Protein AF-A0A3N9W215-F1 (afdb_monomer)

Radius of gyration: 31.99 Å; Cα contacts (8 Å, |Δi|>4): 164; chains: 1; bounding box: 102×27×66 Å

Solvent-accessible surface area (backbone atoms only — not comparable to full-atom values): 7870 Å² total; per-residue (Å²): 138,87,89,89,84,85,83,86,78,81,85,78,88,86,88,78,89,83,83,76,78,77,72,77,78,70,74,75,70,75,71,68,77,84,62,79,74,75,92,56,71,91,57,87,41,76,61,92,44,56,52,59,28,36,28,29,27,51,92,97,50,72,78,38,80,65,57,91,58,43,43,83,81,43,46,62,23,65,68,50,54,53,33,34,61,66,69,22,39,40,78,45,39,66,34,82,78,26,27,72,32,67,96,60,89,55,32,40,34,33,25,16,26,41,50,19,41,42,64,76,64,62,78,124

Mean predicted aligned error: 13.77 Å

Secondary structure (DSSP, 8-state):
---SSSSSSS-SS---------------------PPPPP-TTSPPPSSS-TTEEEEE-TTSPPEEEEEEEHHHH---HHHHHHHHHHSEEES-B-GGG-B--SSSPPEEEEHHHHHHHHHH---

Sequence (124 aa):
MKYTRAVMYLLFFAIFATAAMVVPVADAQVVPSLGKATYDPSKVYSGDFVSDVAYSRYPKSAWRQGLNGTYSDVIVCPEALRSLRQTGLWRGNFGPGGTCGPLGEPAEWALGNRLNFEEQFSAD

Structure (mmCIF, N/CA/C/O backbone):
data_AF-A0A3N9W215-F1
#
_entry.id   AF-A0A3N9W215-F1
#
loop_
_atom_site.group_PDB
_atom_site.id
_atom_site.type_symbol
_atom_site.label_atom_id
_atom_site.label_alt_id
_atom_site.label_comp_id
_atom_site.label_asym_id
_atom_site.label_entity_id
_atom_site.label_seq_id
_atom_site.pdbx_PDB_ins_code
_atom_site.Cartn_x
_atom_site.Cartn_y
_atom_site.Cartn_z
_atom_site.occupancy
_atom_site.B_iso_or_equiv
_atom_site.auth_seq_id
_atom_site.auth_comp_id
_atom_site.auth_asym_id
_atom_site.auth_atom_id
_atom_site.pdbx_PDB_model_num
ATOM 1 N N . MET A 1 1 ? -88.187 -6.318 48.622 1.00 46.12 1 MET A N 1
ATOM 2 C CA . MET A 1 1 ? -87.086 -6.535 47.660 1.00 46.12 1 MET A CA 1
ATOM 3 C C . MET A 1 1 ? -86.226 -5.264 47.653 1.00 46.12 1 MET A C 1
ATOM 5 O O . MET A 1 1 ? -86.530 -4.362 46.899 1.00 46.12 1 MET A O 1
ATOM 9 N N . LYS A 1 2 ? -85.322 -4.933 48.585 1.00 48.62 2 LYS A N 1
ATOM 10 C CA . LYS A 1 2 ? -84.321 -5.652 49.396 1.00 48.62 2 LYS A CA 1
ATOM 11 C C . LYS A 1 2 ? -83.192 -6.284 48.556 1.00 48.62 2 LYS A C 1
ATOM 13 O O . LYS A 1 2 ? -83.352 -7.393 48.071 1.00 48.62 2 LYS A O 1
ATOM 18 N N . TYR A 1 3 ? -82.081 -5.534 48.481 1.00 53.75 3 TYR A N 1
ATOM 19 C CA . TYR A 1 3 ? -80.700 -5.915 48.122 1.00 53.75 3 TYR A CA 1
ATOM 20 C C . TYR A 1 3 ? -80.290 -5.959 46.638 1.00 53.75 3 TYR A C 1
ATOM 22 O O . TYR A 1 3 ? -79.945 -7.013 46.127 1.00 53.75 3 TYR A O 1
ATOM 30 N N . THR A 1 4 ? -80.198 -4.807 45.962 1.00 51.66 4 THR A N 1
ATOM 31 C CA . THR A 1 4 ? -79.497 -4.718 44.653 1.00 51.66 4 THR A CA 1
ATOM 32 C C . THR A 1 4 ? -78.618 -3.473 44.471 1.00 51.66 4 THR A C 1
ATOM 34 O O . THR A 1 4 ? -78.218 -3.158 43.357 1.00 51.66 4 THR A O 1
ATOM 37 N N . ARG A 1 5 ? -78.275 -2.741 45.542 1.00 49.69 5 ARG A N 1
ATOM 38 C CA . ARG A 1 5 ? -77.504 -1.479 45.432 1.00 49.69 5 ARG A CA 1
ATOM 39 C C . ARG A 1 5 ? -76.263 -1.375 46.327 1.00 49.69 5 ARG A C 1
ATOM 41 O O . ARG A 1 5 ? -75.739 -0.286 46.506 1.00 49.69 5 ARG A O 1
ATOM 48 N N . ALA A 1 6 ? -75.781 -2.493 46.872 1.00 47.34 6 ALA A N 1
ATOM 49 C CA . ALA A 1 6 ? -74.673 -2.509 47.837 1.00 47.34 6 ALA A CA 1
ATOM 50 C C . ALA A 1 6 ? -73.459 -3.359 47.404 1.00 47.34 6 ALA A C 1
ATOM 52 O O . ALA A 1 6 ? -72.640 -3.713 48.241 1.00 47.34 6 ALA A O 1
ATOM 53 N N . VAL A 1 7 ? -73.330 -3.697 46.113 1.00 48.94 7 VAL A N 1
ATOM 54 C CA . VAL A 1 7 ? -72.222 -4.536 45.591 1.00 48.94 7 VAL A CA 1
ATOM 55 C C . VAL A 1 7 ? -71.431 -3.814 44.489 1.00 48.94 7 VAL A C 1
ATOM 57 O O . VAL A 1 7 ? -70.767 -4.431 43.672 1.00 48.94 7 VAL A O 1
ATOM 60 N N . MET A 1 8 ? -71.492 -2.480 44.440 1.00 46.47 8 MET A N 1
ATOM 61 C CA . MET A 1 8 ? -70.791 -1.688 43.416 1.00 46.47 8 MET A CA 1
ATOM 62 C C . MET A 1 8 ? -69.813 -0.670 44.015 1.00 46.47 8 MET A C 1
ATOM 64 O O . MET A 1 8 ? -69.536 0.353 43.407 1.00 46.47 8 MET A O 1
ATOM 68 N N . TYR A 1 9 ? -69.305 -0.940 45.222 1.00 47.41 9 TYR A N 1
ATOM 69 C CA . TYR A 1 9 ? -68.298 -0.098 45.890 1.00 47.41 9 TYR A CA 1
ATOM 70 C C . TYR A 1 9 ? -67.201 -0.900 46.619 1.00 47.41 9 TYR A C 1
ATOM 72 O O . TYR A 1 9 ? -66.454 -0.342 47.410 1.00 47.41 9 TYR A O 1
ATOM 80 N N . LEU A 1 10 ? -67.063 -2.201 46.329 1.00 45.88 10 LEU A N 1
ATOM 81 C CA . LEU A 1 10 ? -66.041 -3.091 46.913 1.00 45.88 10 LEU A CA 1
ATOM 82 C C . LEU A 1 10 ? -65.092 -3.689 45.855 1.00 45.88 10 LEU A C 1
ATOM 84 O O . LEU A 1 10 ? -64.595 -4.797 46.002 1.00 45.88 10 LEU A O 1
ATOM 88 N N . LEU A 1 11 ? -64.844 -2.951 44.771 1.00 46.72 11 LEU A N 1
ATOM 89 C CA . LEU A 1 11 ? -63.813 -3.266 43.765 1.00 46.72 11 LEU A CA 1
ATOM 90 C C . LEU A 1 11 ? -62.872 -2.068 43.526 1.00 46.72 11 LEU A C 1
ATOM 92 O O . LEU A 1 11 ? -62.254 -1.924 42.480 1.00 46.72 11 LEU A O 1
ATOM 96 N N . PHE A 1 12 ? -62.754 -1.209 44.536 1.00 45.72 12 PHE A N 1
ATOM 97 C CA . PHE A 1 12 ? -61.622 -0.317 44.765 1.00 45.72 12 PHE A CA 1
ATOM 98 C C . PHE A 1 12 ? -60.795 -1.015 45.851 1.00 45.72 12 PHE A C 1
ATOM 100 O O . PHE A 1 12 ? -61.303 -1.049 46.961 1.00 45.72 12 PHE A O 1
ATOM 107 N N . PHE A 1 13 ? -59.635 -1.620 45.535 1.00 48.62 13 PHE A N 1
ATOM 108 C CA . PHE A 1 13 ? -58.516 -2.003 46.450 1.00 48.62 13 PHE A CA 1
ATOM 109 C C . PHE A 1 13 ? -57.708 -3.274 46.081 1.00 48.62 13 PHE A C 1
ATOM 111 O O . PHE A 1 13 ? -57.136 -3.906 46.963 1.00 48.62 13 PHE A O 1
ATOM 118 N N . ALA A 1 14 ? -57.585 -3.679 44.811 1.00 49.97 14 ALA A N 1
ATOM 119 C CA . ALA A 1 14 ? -56.781 -4.880 44.508 1.00 49.97 14 ALA A CA 1
ATOM 120 C C . ALA A 1 14 ? -55.994 -4.855 43.189 1.00 49.97 14 ALA A C 1
ATOM 122 O O . ALA A 1 14 ? -55.811 -5.897 42.572 1.00 49.97 14 ALA A O 1
ATOM 123 N N . ILE A 1 15 ? -55.510 -3.691 42.744 1.00 52.66 15 ILE A N 1
ATOM 124 C CA . ILE A 1 15 ? -54.523 -3.630 41.649 1.00 52.66 15 ILE A CA 1
ATOM 125 C C . ILE A 1 15 ? -53.439 -2.612 42.016 1.00 52.66 15 ILE A C 1
ATOM 127 O O . ILE A 1 15 ? -53.285 -1.563 41.402 1.00 52.66 15 ILE A O 1
ATOM 131 N N . PHE A 1 16 ? -52.717 -2.909 43.090 1.00 49.53 16 PHE A N 1
ATOM 132 C CA . PHE A 1 16 ? -51.415 -2.318 43.374 1.00 49.53 16 PHE A CA 1
ATOM 133 C C . PHE A 1 16 ? -50.420 -3.471 43.480 1.00 49.53 16 PHE A C 1
ATOM 135 O O . PHE A 1 16 ? -50.739 -4.500 44.067 1.00 49.53 16 PHE A O 1
ATOM 142 N N . ALA A 1 17 ? -49.220 -3.251 42.945 1.00 54.19 17 ALA A N 1
ATOM 143 C CA . ALA A 1 17 ? -48.045 -4.121 43.010 1.00 54.19 17 ALA A CA 1
ATOM 144 C C . ALA A 1 17 ? -47.935 -5.227 41.948 1.00 54.19 17 ALA A C 1
ATOM 146 O O . ALA A 1 17 ? -48.069 -6.405 42.239 1.00 54.19 17 ALA A O 1
ATOM 147 N N . THR A 1 18 ? -47.538 -4.842 40.734 1.00 53.66 18 THR A N 1
ATOM 148 C CA . THR A 1 18 ? -46.479 -5.557 39.987 1.00 53.66 18 THR A CA 1
ATOM 149 C C . THR A 1 18 ? -45.754 -4.579 39.055 1.00 53.66 18 THR A C 1
ATOM 151 O O . THR A 1 18 ? -45.728 -4.721 37.839 1.00 53.66 18 THR A O 1
ATOM 154 N N . ALA A 1 19 ? -45.135 -3.546 39.634 1.00 51.00 19 ALA A N 1
ATOM 155 C CA . ALA A 1 19 ? -44.060 -2.835 38.948 1.00 51.00 19 ALA A CA 1
ATOM 156 C C . ALA A 1 19 ? -42.800 -3.707 39.056 1.00 51.00 19 ALA A C 1
ATOM 158 O O . ALA A 1 19 ? -42.002 -3.557 39.979 1.00 51.00 19 ALA A O 1
ATOM 159 N N . ALA A 1 20 ? -42.664 -4.682 38.156 1.00 56.75 20 ALA A N 1
ATOM 160 C CA . ALA A 1 20 ? -41.395 -5.361 37.954 1.00 56.75 20 ALA A CA 1
ATOM 161 C C . ALA A 1 20 ? -40.432 -4.328 37.360 1.00 56.75 20 ALA A C 1
ATOM 163 O O . ALA A 1 20 ? -40.481 -4.025 36.169 1.00 56.75 20 ALA A O 1
ATOM 164 N N . MET A 1 21 ? -39.603 -3.729 38.215 1.00 48.56 21 MET A N 1
ATOM 165 C CA . MET A 1 21 ? -38.460 -2.948 37.769 1.00 48.56 21 MET A CA 1
ATOM 166 C C . MET A 1 21 ? -37.513 -3.922 37.073 1.00 48.56 21 MET A C 1
ATOM 168 O O . MET A 1 21 ? -36.730 -4.619 37.715 1.00 48.56 21 MET A O 1
ATOM 172 N N . VAL A 1 22 ? -37.632 -4.018 35.752 1.00 57.69 22 VAL A N 1
ATOM 173 C CA . VAL A 1 22 ? -36.592 -4.598 34.914 1.00 57.69 22 VAL A CA 1
ATOM 174 C C . VAL A 1 22 ? -35.432 -3.624 35.022 1.00 57.69 22 VAL A C 1
ATOM 176 O O . VAL A 1 22 ? -35.428 -2.584 34.372 1.00 57.69 22 VAL A O 1
ATOM 179 N N . VAL A 1 23 ? -34.498 -3.905 35.926 1.00 55.72 23 VAL A N 1
ATOM 180 C CA . VAL A 1 23 ? -33.19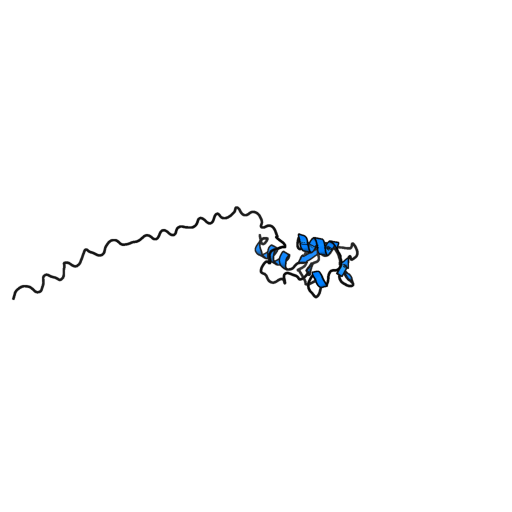7 -3.244 35.925 1.00 55.72 23 VAL A CA 1
ATOM 181 C C . VAL A 1 23 ? -32.544 -3.699 34.624 1.00 55.72 23 VAL A C 1
ATOM 183 O O . VAL A 1 23 ? -32.268 -4.897 34.503 1.00 55.72 23 VAL A O 1
ATOM 186 N N . PRO A 1 24 ? -32.331 -2.829 33.619 1.00 56.62 24 PRO A N 1
ATOM 187 C CA . PRO A 1 24 ? -31.397 -3.190 32.577 1.00 56.62 24 PRO A CA 1
ATOM 188 C C . PRO A 1 24 ? -30.070 -3.394 33.301 1.00 56.62 24 PRO A C 1
ATOM 190 O O . PRO A 1 24 ? -29.516 -2.459 33.883 1.00 56.62 24 PRO A O 1
ATOM 193 N N . VAL A 1 25 ? -29.596 -4.639 33.329 1.00 54.22 25 VAL A N 1
ATOM 194 C CA . VAL A 1 25 ? -28.179 -4.904 33.524 1.00 54.22 25 VAL A CA 1
ATOM 195 C C . VAL A 1 25 ? -27.531 -4.186 32.354 1.00 54.22 25 VAL A C 1
ATOM 197 O O . VAL A 1 25 ? -27.517 -4.682 31.231 1.00 54.22 25 VAL A O 1
ATOM 200 N N . ALA A 1 26 ? -27.122 -2.943 32.596 1.00 53.91 26 ALA A N 1
ATOM 201 C CA . ALA A 1 26 ? -26.120 -2.306 31.788 1.00 53.91 26 ALA A CA 1
ATOM 202 C C . ALA A 1 26 ? -24.923 -3.235 31.932 1.00 53.91 26 ALA A C 1
ATOM 204 O O . ALA A 1 26 ? -24.233 -3.213 32.953 1.00 53.91 26 ALA A O 1
ATOM 205 N N . ASP A 1 27 ? -24.763 -4.127 30.954 1.00 50.66 27 ASP A N 1
ATOM 206 C CA . ASP A 1 27 ? -23.468 -4.672 30.614 1.00 50.66 27 ASP A CA 1
ATOM 207 C C . ASP A 1 27 ? -22.573 -3.445 30.574 1.00 50.66 27 ASP A C 1
ATOM 209 O O . ASP A 1 27 ? -22.672 -2.604 29.675 1.00 50.66 27 ASP A O 1
ATOM 213 N N . ALA A 1 28 ? -21.791 -3.268 31.636 1.00 53.91 28 ALA A N 1
ATOM 214 C CA . ALA A 1 28 ? -20.661 -2.384 31.618 1.00 53.91 28 ALA A CA 1
ATOM 215 C C . ALA A 1 28 ? -19.752 -3.026 30.581 1.00 53.91 28 ALA A C 1
ATOM 217 O O . ALA A 1 28 ? -18.893 -3.842 30.910 1.00 53.91 28 ALA A O 1
ATOM 218 N N . GLN A 1 29 ? -20.020 -2.719 29.307 1.00 55.09 29 GLN A N 1
ATOM 219 C CA . GLN A 1 29 ? -19.074 -2.891 28.238 1.00 55.09 29 GLN A CA 1
ATOM 220 C C . GLN A 1 29 ? -17.849 -2.191 28.783 1.00 55.09 29 GLN A C 1
ATOM 222 O O . GLN A 1 29 ? -17.835 -0.970 28.948 1.00 55.09 29 GLN A O 1
ATOM 227 N N . VAL A 1 30 ? -16.883 -3.002 29.201 1.00 52.31 30 VAL A N 1
ATOM 228 C CA . VAL A 1 30 ? -15.535 -2.565 29.487 1.00 52.31 30 VAL A CA 1
ATOM 229 C C . VAL A 1 30 ? -15.131 -1.903 28.189 1.00 52.31 30 VAL A C 1
ATOM 231 O O . VAL A 1 30 ? -14.780 -2.597 27.242 1.00 52.31 30 VAL A O 1
ATOM 234 N N . VAL A 1 31 ? -15.317 -0.584 28.105 1.00 56.50 31 VAL A N 1
ATOM 235 C CA . VAL A 1 31 ? -14.801 0.229 27.018 1.00 56.50 31 VAL A CA 1
ATOM 236 C C . VAL A 1 31 ? -13.313 -0.021 27.138 1.00 56.5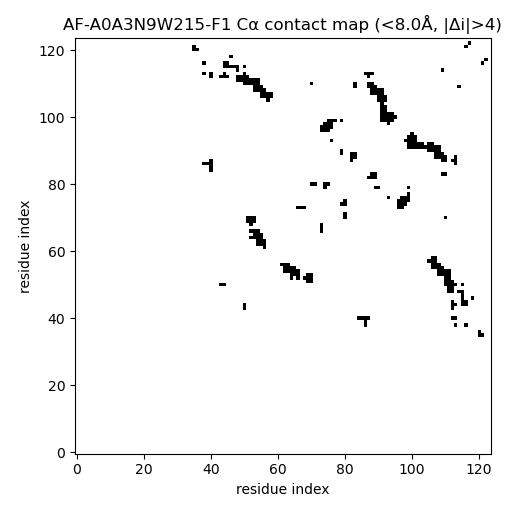0 31 VAL A C 1
ATOM 238 O O . VAL A 1 31 ? -12.721 0.419 28.132 1.00 56.50 31 VAL A O 1
ATOM 241 N N . PRO A 1 32 ? -12.710 -0.825 26.243 1.00 53.72 32 PRO A N 1
ATOM 242 C CA . PRO A 1 32 ? -11.283 -1.033 26.310 1.00 53.72 32 PRO A CA 1
ATOM 243 C C . PRO A 1 32 ? -10.707 0.371 26.232 1.00 53.72 32 PRO A C 1
ATOM 245 O O . PRO A 1 32 ? -11.121 1.146 25.365 1.00 53.72 32 PRO A O 1
ATOM 248 N N . SER A 1 33 ? -9.844 0.734 27.184 1.00 52.91 33 SER A N 1
ATOM 249 C CA . SER A 1 33 ? -9.096 1.987 27.116 1.00 52.91 33 SER A CA 1
ATOM 250 C C . SER A 1 33 ? -8.644 2.149 25.671 1.00 52.91 33 SER A C 1
ATOM 252 O O . SER A 1 33 ? -7.999 1.219 25.180 1.00 52.91 33 SER A O 1
ATOM 254 N N . LEU A 1 34 ? -9.072 3.229 25.000 1.00 54.66 34 LEU A N 1
ATOM 255 C CA . LEU A 1 34 ? -8.820 3.512 23.585 1.00 54.66 34 LEU A CA 1
ATOM 256 C C . LEU A 1 34 ? -7.305 3.519 23.321 1.00 54.66 34 LEU A C 1
ATOM 258 O O . LEU A 1 34 ? -6.654 4.556 23.240 1.00 54.66 34 LEU A O 1
ATOM 262 N N . GLY A 1 35 ? -6.712 2.337 23.216 1.00 61.19 35 GLY A N 1
ATOM 263 C CA . GLY A 1 35 ? -5.469 2.147 22.513 1.00 61.19 35 GLY A CA 1
ATOM 264 C C . GLY A 1 35 ? -5.796 2.424 21.060 1.00 61.19 35 GLY A C 1
ATOM 265 O O . GLY A 1 35 ? -6.795 1.910 20.552 1.00 61.19 35 GLY A O 1
ATOM 266 N N . LYS A 1 36 ? -4.988 3.259 20.403 1.00 73.25 36 LYS A N 1
ATOM 267 C CA . LYS A 1 36 ? -5.083 3.441 18.954 1.00 73.25 36 LYS A CA 1
ATOM 268 C C . LYS A 1 36 ? -5.171 2.057 18.326 1.00 73.25 36 LYS A C 1
ATOM 270 O O . LYS A 1 36 ? -4.308 1.213 18.592 1.00 73.25 36 LYS A O 1
ATOM 275 N N . ALA A 1 37 ? -6.237 1.807 17.565 1.00 87.88 37 ALA A N 1
ATOM 276 C CA . ALA A 1 37 ? -6.377 0.538 16.875 1.00 87.88 37 ALA A CA 1
ATOM 277 C C . ALA A 1 37 ? -5.080 0.284 16.093 1.00 87.88 37 ALA A C 1
ATOM 279 O O . ALA A 1 37 ? -4.470 1.211 15.559 1.00 87.88 37 ALA A O 1
ATOM 280 N N . THR A 1 38 ? -4.610 -0.959 16.083 1.00 91.94 38 THR A N 1
ATOM 281 C CA . THR A 1 38 ? -3.435 -1.343 15.299 1.00 91.94 38 THR A CA 1
ATOM 282 C C . THR A 1 38 ? -3.918 -2.076 14.060 1.00 91.94 38 THR A C 1
ATOM 284 O O . THR A 1 38 ? -4.751 -2.977 14.162 1.00 91.94 38 THR A O 1
ATOM 287 N N . TYR A 1 39 ? -3.414 -1.670 12.896 1.00 94.56 39 TYR A N 1
ATOM 288 C CA . TYR A 1 39 ? -3.733 -2.317 11.628 1.00 94.56 39 TYR A CA 1
ATOM 289 C C . TYR A 1 39 ? -3.291 -3.783 11.644 1.00 94.56 39 TYR A C 1
ATOM 291 O O . TYR A 1 39 ? -2.137 -4.079 11.953 1.00 94.56 39 TYR A O 1
ATOM 299 N N . ASP A 1 40 ? -4.203 -4.676 11.273 1.00 96.00 40 ASP A N 1
ATOM 300 C CA . ASP A 1 40 ? -3.965 -6.107 11.126 1.00 96.00 40 ASP A CA 1
ATOM 301 C C . ASP A 1 40 ? -4.195 -6.500 9.656 1.00 96.00 40 ASP A C 1
ATOM 303 O O . ASP A 1 40 ? -5.342 -6.496 9.199 1.00 96.00 40 ASP A O 1
ATOM 307 N N . PRO A 1 41 ? -3.141 -6.852 8.894 1.00 95.31 41 PRO A N 1
ATOM 308 C CA . PRO A 1 41 ? -3.270 -7.188 7.478 1.00 95.31 41 PRO A CA 1
ATOM 309 C C . PRO A 1 41 ? -4.059 -8.480 7.218 1.00 95.31 41 PRO A C 1
ATOM 311 O O . PRO A 1 41 ? -4.411 -8.742 6.071 1.00 95.31 41 PRO A O 1
ATOM 314 N N . SER A 1 42 ? -4.331 -9.297 8.245 1.00 96.38 42 SER A N 1
ATOM 315 C CA . SER A 1 42 ? -5.157 -10.505 8.115 1.00 96.38 42 SER A CA 1
ATOM 316 C C . SER A 1 42 ? -6.663 -10.223 8.164 1.00 96.38 42 SER A C 1
ATOM 318 O O . SER A 1 42 ? -7.463 -11.101 7.836 1.00 96.38 42 SER A O 1
ATOM 320 N N . LYS A 1 43 ? -7.062 -9.005 8.550 1.00 97.12 43 LYS A N 1
ATOM 321 C CA . LYS A 1 43 ? -8.461 -8.572 8.605 1.00 97.12 43 LYS A CA 1
ATOM 322 C C . LYS A 1 43 ? -8.822 -7.757 7.375 1.00 97.12 43 LYS A C 1
ATOM 324 O O . LYS A 1 43 ? -8.004 -6.995 6.867 1.00 97.12 43 LYS A O 1
ATOM 329 N N . VAL A 1 44 ? -10.074 -7.883 6.945 1.00 97.00 44 VAL A N 1
ATOM 330 C CA . VAL A 1 44 ? -10.657 -7.025 5.911 1.00 97.00 44 VAL A CA 1
ATOM 331 C C . VAL A 1 44 ? -11.493 -5.943 6.585 1.00 97.00 44 VAL A C 1
ATOM 333 O O . VAL A 1 44 ? -12.406 -6.252 7.351 1.00 97.00 44 VAL A O 1
ATOM 336 N N . TYR A 1 45 ? -11.173 -4.685 6.306 1.00 96.44 45 TYR A N 1
ATOM 337 C CA . TYR A 1 45 ? -11.862 -3.516 6.836 1.00 96.44 45 TYR A CA 1
ATOM 338 C C . TYR A 1 45 ? -12.844 -2.972 5.797 1.00 96.44 45 TYR A C 1
ATOM 340 O O . TYR A 1 45 ? -12.478 -2.749 4.642 1.00 96.44 45 TYR A O 1
ATOM 348 N N . SER A 1 46 ? -14.092 -2.756 6.211 1.00 95.94 46 SER A N 1
ATOM 349 C CA . SER A 1 46 ? -15.140 -2.174 5.365 1.00 95.94 46 SER A CA 1
ATOM 350 C C . SER A 1 46 ? -14.819 -0.736 4.941 1.00 95.94 46 SER A C 1
ATOM 352 O O . SER A 1 46 ? -14.310 0.048 5.732 1.00 95.94 46 SER A O 1
ATOM 354 N N . GLY A 1 47 ? -15.161 -0.348 3.721 1.00 96.06 47 GLY A N 1
ATOM 355 C CA . GLY A 1 47 ? -14.990 1.026 3.253 1.00 96.06 47 GLY A CA 1
ATOM 356 C C . GLY A 1 47 ? -15.085 1.113 1.739 1.00 96.06 47 GLY A C 1
ATOM 357 O O . GLY A 1 47 ? -15.371 0.113 1.076 1.00 96.06 47 GLY A O 1
ATOM 358 N N . ASP A 1 48 ? -14.845 2.307 1.210 1.00 96.88 48 ASP A N 1
ATOM 359 C CA . ASP A 1 48 ? -15.006 2.592 -0.218 1.00 96.88 48 ASP A CA 1
ATOM 360 C C . ASP A 1 48 ? -13.824 2.086 -1.062 1.00 96.88 48 ASP A C 1
ATOM 362 O O . ASP A 1 48 ? -13.940 1.932 -2.281 1.00 96.88 48 ASP A O 1
ATOM 366 N N . PHE A 1 49 ? -12.679 1.794 -0.437 1.00 97.19 49 PHE A N 1
ATOM 367 C CA . PHE A 1 49 ? -11.510 1.281 -1.140 1.00 97.19 49 PHE A CA 1
ATOM 368 C C . PHE A 1 49 ? -11.567 -0.242 -1.281 1.00 97.19 49 PHE A C 1
ATOM 370 O O . PHE A 1 49 ? -11.813 -0.977 -0.320 1.00 97.19 49 PHE A O 1
ATOM 377 N N . VAL A 1 50 ? -11.259 -0.738 -2.481 1.00 97.44 50 VAL A N 1
ATOM 378 C CA . VAL 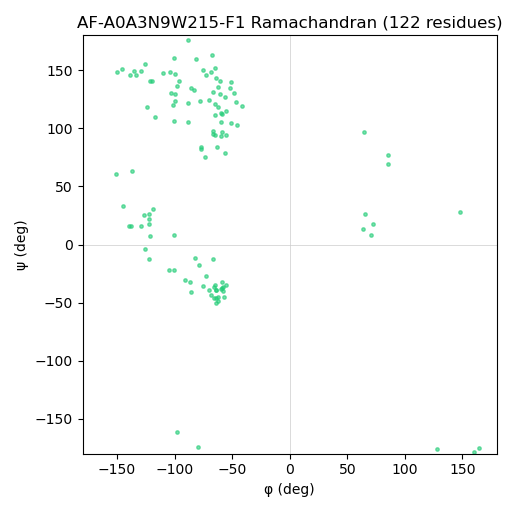A 1 50 ? -11.183 -2.179 -2.747 1.00 97.44 50 VAL A CA 1
ATOM 379 C C . VAL A 1 50 ? -9.957 -2.754 -2.036 1.00 97.44 50 VAL A C 1
ATOM 381 O O . VAL A 1 50 ? -8.835 -2.286 -2.236 1.00 97.44 50 VAL A O 1
ATOM 384 N N . SER A 1 51 ? -10.165 -3.765 -1.190 1.00 97.25 51 SER A N 1
ATOM 385 C CA . SER A 1 51 ? -9.185 -4.195 -0.183 1.00 97.25 51 SER A CA 1
ATOM 386 C C . SER A 1 51 ? -7.822 -4.611 -0.747 1.00 97.25 51 SER A C 1
ATOM 388 O O . SER A 1 51 ? -6.794 -4.338 -0.127 1.00 97.25 51 SER A O 1
ATOM 390 N N . ASP A 1 52 ? -7.808 -5.258 -1.911 1.00 96.25 52 ASP A N 1
ATOM 391 C CA . ASP A 1 52 ? -6.628 -5.838 -2.559 1.00 96.25 52 ASP A CA 1
ATOM 392 C C . ASP A 1 52 ? -6.054 -4.971 -3.694 1.00 96.25 52 ASP A C 1
ATOM 394 O O . ASP A 1 52 ? -5.137 -5.396 -4.400 1.00 96.25 52 ASP A O 1
ATOM 398 N N . VAL A 1 53 ? -6.547 -3.743 -3.859 1.00 96.94 53 VAL A N 1
ATOM 399 C CA . VAL A 1 53 ? -6.066 -2.797 -4.872 1.00 96.94 53 VAL A CA 1
ATOM 400 C C . VAL A 1 53 ? -5.046 -1.840 -4.264 1.00 96.94 53 VAL A C 1
ATOM 402 O O . VAL A 1 53 ? -5.195 -1.373 -3.133 1.00 96.94 53 VAL A O 1
ATOM 405 N N . ALA A 1 54 ? -3.997 -1.535 -5.031 1.00 95.88 54 ALA A N 1
ATOM 406 C CA . ALA A 1 54 ? -2.980 -0.563 -4.653 1.00 95.88 54 ALA A CA 1
ATOM 407 C C . ALA A 1 54 ? -3.370 0.855 -5.105 1.00 95.88 54 ALA A C 1
ATOM 409 O O . ALA A 1 54 ? -3.534 1.143 -6.296 1.00 95.88 54 ALA A O 1
ATOM 410 N N . TYR A 1 55 ? -3.451 1.758 -4.138 1.00 96.50 55 TYR A N 1
ATOM 411 C CA . TYR A 1 55 ? -3.668 3.183 -4.332 1.00 96.50 55 TYR A CA 1
ATOM 412 C C . TYR A 1 55 ? -2.355 3.927 -4.127 1.00 96.50 55 TYR A C 1
ATOM 414 O O . TYR A 1 55 ? -1.517 3.511 -3.327 1.00 96.50 55 TYR A O 1
ATOM 422 N N . SER A 1 56 ? -2.177 5.030 -4.841 1.00 94.94 56 SER A N 1
ATOM 423 C CA . SER A 1 56 ? -1.036 5.917 -4.691 1.00 94.94 56 SER A CA 1
ATOM 424 C C . SER A 1 56 ? -1.468 7.350 -4.436 1.00 94.94 56 SER A C 1
ATOM 426 O O . SER A 1 56 ? -2.568 7.780 -4.801 1.00 94.94 56 SER A O 1
ATOM 428 N N . ARG A 1 57 ? -0.573 8.102 -3.803 1.00 93.69 57 ARG A N 1
ATOM 429 C CA . ARG A 1 57 ? -0.657 9.554 -3.719 1.00 93.69 57 ARG A CA 1
ATOM 430 C C . ARG A 1 57 ? 0.733 10.170 -3.739 1.00 93.69 57 ARG A C 1
ATOM 432 O O . ARG A 1 57 ? 1.703 9.597 -3.241 1.00 93.69 57 ARG A O 1
ATOM 439 N N . TYR A 1 58 ? 0.798 11.387 -4.255 1.00 88.88 58 TYR A N 1
ATOM 440 C CA . TYR A 1 58 ? 1.879 12.310 -3.933 1.00 88.88 58 TYR A CA 1
ATOM 441 C C . TYR A 1 58 ? 1.598 12.998 -2.592 1.00 88.88 58 TYR A C 1
ATOM 443 O O . TYR A 1 58 ? 0.432 13.052 -2.167 1.00 88.88 58 TYR A O 1
ATOM 451 N N . PRO A 1 59 ? 2.623 13.546 -1.919 1.00 85.94 59 PRO A N 1
ATOM 452 C CA . PRO A 1 59 ? 2.436 14.272 -0.671 1.00 85.94 59 PRO A CA 1
ATOM 453 C C . PRO A 1 59 ? 1.307 15.305 -0.776 1.00 85.94 59 PRO A C 1
ATOM 455 O O . PRO A 1 59 ? 1.268 16.106 -1.708 1.00 85.94 59 PRO A O 1
ATOM 458 N N . LYS A 1 60 ? 0.385 15.285 0.195 1.00 83.50 60 LYS A N 1
ATOM 459 C CA . LYS A 1 60 ? -0.773 16.199 0.286 1.00 83.50 60 LYS A CA 1
ATOM 460 C C . LYS A 1 60 ? -1.796 16.095 -0.861 1.00 83.50 60 LYS A C 1
ATOM 462 O O . LYS A 1 60 ? -2.653 16.966 -0.979 1.00 83.50 60 LYS A O 1
ATOM 467 N N . SER A 1 61 ? -1.736 15.052 -1.689 1.00 90.69 61 SER A N 1
ATOM 468 C CA . SER A 1 61 ? -2.752 14.774 -2.712 1.00 90.69 61 SER A CA 1
ATOM 469 C C . SER A 1 61 ? -3.734 13.688 -2.262 1.00 90.69 61 SER A C 1
ATOM 471 O O . SER A 1 61 ? -3.456 12.923 -1.337 1.00 90.69 61 SER A O 1
ATOM 473 N N . ALA A 1 62 ? -4.897 13.637 -2.912 1.00 93.50 62 ALA A N 1
ATOM 474 C CA . ALA A 1 62 ? -5.883 12.588 -2.680 1.00 93.50 62 ALA A CA 1
ATOM 475 C C . ALA A 1 62 ? -5.377 11.225 -3.178 1.00 93.50 62 ALA A C 1
ATOM 477 O O . ALA A 1 62 ? -4.664 11.153 -4.182 1.00 93.50 62 ALA A O 1
ATOM 478 N N . TRP A 1 63 ? -5.805 10.154 -2.506 1.00 95.44 63 TRP A N 1
ATOM 479 C CA . TRP A 1 63 ? -5.563 8.784 -2.949 1.00 95.44 63 TRP A CA 1
ATOM 480 C C . TRP A 1 63 ? -6.223 8.522 -4.301 1.00 95.44 63 TRP A C 1
ATOM 482 O O . TRP A 1 63 ? -7.372 8.897 -4.537 1.00 95.44 63 TRP A O 1
ATOM 492 N N . ARG A 1 64 ? -5.487 7.871 -5.200 1.00 94.88 64 ARG A N 1
ATOM 493 C CA . ARG A 1 64 ? -5.976 7.448 -6.514 1.00 94.88 64 ARG A CA 1
ATOM 494 C C . ARG A 1 64 ? -5.532 6.026 -6.781 1.00 94.88 64 ARG A C 1
ATOM 496 O O . ARG A 1 64 ? -4.478 5.612 -6.311 1.00 94.88 64 ARG A O 1
ATOM 503 N N . GLN A 1 65 ? -6.321 5.276 -7.539 1.00 92.81 65 GLN A N 1
ATOM 504 C CA . GLN A 1 65 ? -5.892 3.955 -7.974 1.00 92.81 65 GLN A CA 1
ATOM 505 C C . GLN A 1 65 ? -4.644 4.108 -8.853 1.00 92.81 65 GLN A C 1
ATOM 507 O O . GLN A 1 65 ? -4.682 4.796 -9.873 1.00 92.81 65 GLN A O 1
ATOM 512 N N . GLY A 1 66 ? -3.528 3.524 -8.412 1.00 86.06 66 GLY A N 1
ATOM 513 C CA . GLY A 1 66 ? -2.239 3.713 -9.075 1.00 86.06 66 GLY A CA 1
ATOM 514 C C . GLY A 1 66 ? -1.954 2.666 -10.150 1.00 86.06 66 GLY A C 1
ATOM 515 O O . GLY A 1 66 ? -1.270 2.964 -11.125 1.00 86.06 66 GLY A O 1
ATOM 516 N N . LEU A 1 67 ? -2.480 1.447 -9.982 1.00 87.69 67 LEU A N 1
ATOM 517 C CA . LEU A 1 67 ? -2.310 0.322 -10.904 1.00 87.69 67 LEU A CA 1
ATOM 518 C C . LEU A 1 67 ? -3.663 -0.357 -11.171 1.00 87.69 67 LEU A C 1
ATOM 520 O O . LEU A 1 67 ? -4.526 -0.431 -10.293 1.00 87.69 67 LEU A O 1
ATOM 524 N N . ASN A 1 68 ? -3.845 -0.864 -12.391 1.00 90.62 68 ASN A N 1
ATOM 525 C CA . ASN A 1 68 ? -5.069 -1.554 -12.802 1.00 90.62 68 ASN A CA 1
ATOM 526 C C . ASN A 1 68 ? -4.979 -3.048 -12.471 1.00 90.62 68 ASN A C 1
ATOM 528 O O . ASN A 1 68 ? -4.295 -3.775 -13.185 1.00 90.62 68 ASN A O 1
ATOM 532 N N . GLY A 1 69 ? -5.686 -3.498 -11.433 1.00 93.12 69 GLY A N 1
ATOM 533 C CA . GLY A 1 69 ? -5.718 -4.896 -10.987 1.00 93.12 69 GLY A CA 1
ATOM 534 C C . GLY A 1 69 ? -5.412 -5.044 -9.497 1.00 93.12 69 GLY A C 1
ATOM 535 O O . GLY A 1 69 ? -5.249 -4.048 -8.788 1.00 93.12 69 GLY A O 1
ATOM 536 N N . THR A 1 70 ? -5.339 -6.290 -9.025 1.00 95.81 70 THR A N 1
ATOM 537 C CA . THR A 1 70 ? -4.970 -6.585 -7.634 1.00 95.81 70 THR A CA 1
ATOM 538 C C . THR A 1 70 ? -3.468 -6.391 -7.437 1.00 95.81 70 THR A C 1
ATOM 540 O O . THR A 1 70 ? -2.675 -6.593 -8.360 1.00 95.81 70 THR A O 1
ATOM 543 N N . TYR A 1 71 ? -3.047 -6.022 -6.226 1.00 94.50 71 TYR A N 1
ATOM 544 C CA . TYR A 1 71 ? -1.640 -5.743 -5.928 1.00 94.50 71 TYR A CA 1
ATOM 545 C C . TYR A 1 71 ? -0.726 -6.953 -6.202 1.00 94.50 71 TYR A C 1
ATOM 547 O O . TYR A 1 71 ? 0.422 -6.770 -6.601 1.00 94.50 71 TYR A O 1
ATOM 555 N N . SER A 1 72 ? -1.227 -8.181 -6.013 1.00 94.62 72 SER A N 1
ATOM 556 C CA . SER A 1 72 ? -0.477 -9.418 -6.250 1.00 94.62 72 SER A CA 1
ATOM 557 C C . SER A 1 72 ? -0.256 -9.729 -7.725 1.00 94.62 72 SER A C 1
ATOM 559 O O . SER A 1 72 ? 0.735 -10.381 -8.044 1.00 94.62 72 SER A O 1
ATOM 561 N N . ASP A 1 73 ? -1.146 -9.265 -8.601 1.00 95.62 73 ASP A N 1
ATOM 562 C CA . ASP A 1 73 ? -1.055 -9.526 -10.040 1.00 95.62 73 ASP A CA 1
ATOM 563 C C . ASP A 1 73 ? -0.177 -8.491 -10.747 1.00 95.62 73 ASP A C 1
ATOM 565 O O . ASP A 1 73 ? 0.478 -8.791 -11.744 1.00 95.62 73 ASP A O 1
ATOM 569 N N . VAL A 1 74 ? -0.176 -7.255 -10.239 1.00 95.06 74 VAL A N 1
ATOM 570 C CA . VAL A 1 74 ? 0.400 -6.104 -10.945 1.00 95.06 74 VAL A CA 1
ATOM 571 C C . VAL A 1 74 ? 1.738 -5.638 -10.390 1.00 95.06 74 VAL A C 1
ATOM 573 O O . VAL A 1 74 ? 2.471 -4.973 -11.116 1.00 95.06 74 VAL A O 1
ATOM 576 N N . ILE A 1 75 ? 2.074 -5.943 -9.131 1.00 95.94 75 ILE A N 1
ATOM 577 C CA . ILE A 1 75 ? 3.345 -5.533 -8.520 1.00 95.94 75 ILE A CA 1
ATOM 578 C C . ILE A 1 75 ? 4.314 -6.708 -8.521 1.00 95.94 75 ILE A C 1
ATOM 580 O O . ILE A 1 75 ? 4.088 -7.729 -7.881 1.00 95.94 75 ILE A O 1
ATOM 584 N N . VAL A 1 76 ? 5.449 -6.517 -9.188 1.00 96.56 76 VAL A N 1
ATOM 585 C CA . VAL A 1 76 ? 6.542 -7.497 -9.264 1.00 96.56 76 VAL A CA 1
ATOM 586 C C . VAL A 1 76 ? 7.673 -7.140 -8.296 1.00 96.56 76 VAL A C 1
ATOM 588 O O . VAL A 1 76 ? 8.440 -8.010 -7.892 1.00 96.56 76 VAL A O 1
ATOM 591 N N . CYS A 1 77 ? 7.777 -5.869 -7.887 1.00 95.94 77 CYS A N 1
ATOM 592 C CA . CYS A 1 77 ? 8.803 -5.399 -6.959 1.00 95.94 77 CYS A CA 1
ATOM 593 C C . CYS A 1 77 ? 8.742 -6.152 -5.609 1.00 95.94 77 CYS A C 1
ATOM 595 O O . CYS A 1 77 ? 7.790 -5.950 -4.845 1.00 95.94 77 CYS A O 1
ATOM 597 N N . PRO A 1 78 ? 9.746 -6.987 -5.260 1.00 96.25 78 PRO A N 1
ATOM 598 C CA . PRO A 1 78 ? 9.655 -7.869 -4.093 1.00 96.25 78 PRO A CA 1
ATOM 599 C C . PRO A 1 78 ? 9.584 -7.122 -2.758 1.00 96.25 78 PRO A C 1
ATOM 601 O O . PRO A 1 78 ? 8.909 -7.563 -1.827 1.00 96.25 78 PRO A O 1
ATOM 604 N N . GLU A 1 79 ? 10.278 -5.990 -2.658 1.00 95.38 79 GLU A N 1
ATOM 605 C CA . GLU A 1 79 ? 10.293 -5.154 -1.454 1.00 95.38 79 GLU A CA 1
ATOM 606 C C . GLU A 1 79 ? 8.932 -4.504 -1.215 1.00 95.38 79 GLU A C 1
ATOM 608 O O . GLU A 1 79 ? 8.406 -4.562 -0.102 1.00 95.38 79 GLU A O 1
ATOM 613 N N . ALA A 1 80 ? 8.315 -3.992 -2.282 1.00 96.00 80 ALA A N 1
ATOM 614 C CA . ALA A 1 80 ? 6.975 -3.432 -2.225 1.00 96.00 80 ALA A CA 1
ATOM 615 C C . ALA A 1 80 ? 5.936 -4.494 -1.857 1.00 96.00 80 ALA A C 1
ATOM 617 O O . ALA A 1 80 ? 5.139 -4.268 -0.952 1.00 96.00 80 ALA A O 1
ATOM 618 N N . LEU A 1 81 ? 5.981 -5.679 -2.482 1.00 97.06 81 LEU A N 1
ATOM 619 C CA . LEU A 1 81 ? 5.087 -6.790 -2.135 1.00 97.06 81 LEU A CA 1
ATOM 620 C C . LEU A 1 81 ? 5.200 -7.172 -0.659 1.00 97.06 81 LEU A C 1
ATOM 622 O O . LEU A 1 81 ? 4.187 -7.376 0.008 1.00 97.06 81 LEU A O 1
ATOM 626 N N . ARG A 1 82 ? 6.428 -7.276 -0.138 1.00 97.50 82 ARG A N 1
ATOM 627 C CA . ARG A 1 82 ? 6.658 -7.597 1.273 1.00 97.50 82 ARG A CA 1
ATOM 628 C C . ARG A 1 82 ? 6.072 -6.520 2.182 1.00 97.50 82 ARG A C 1
ATOM 630 O O . ARG A 1 82 ? 5.360 -6.857 3.123 1.00 97.50 82 ARG A O 1
ATOM 637 N N . SER A 1 83 ? 6.354 -5.253 1.889 1.00 97.25 83 SER A N 1
ATOM 638 C CA . SER A 1 83 ? 5.899 -4.123 2.697 1.00 97.25 83 SER A CA 1
ATOM 639 C C . SER A 1 83 ? 4.372 -4.014 2.695 1.00 97.25 83 SER A C 1
ATOM 641 O O . SER A 1 83 ? 3.759 -4.062 3.758 1.00 97.25 83 SER A O 1
ATOM 643 N N . LEU A 1 84 ? 3.744 -4.038 1.516 1.00 97.19 84 LEU A N 1
ATOM 644 C CA . LEU A 1 84 ? 2.288 -3.983 1.366 1.00 97.19 84 LEU A CA 1
ATOM 645 C C . LEU A 1 84 ? 1.587 -5.151 2.074 1.00 97.19 84 LEU A C 1
ATOM 647 O O . LEU A 1 84 ? 0.565 -4.939 2.717 1.00 97.19 84 LEU A O 1
ATOM 651 N N . ARG A 1 85 ? 2.147 -6.366 2.042 1.00 96.81 85 ARG A N 1
ATOM 652 C CA . ARG A 1 85 ? 1.584 -7.512 2.783 1.00 96.81 85 ARG A CA 1
ATOM 653 C C . ARG A 1 85 ? 1.650 -7.345 4.297 1.00 96.81 85 ARG A C 1
ATOM 655 O O . ARG A 1 85 ? 0.758 -7.807 4.996 1.00 96.81 85 ARG A O 1
ATOM 662 N N . GLN A 1 86 ? 2.719 -6.744 4.808 1.00 96.75 86 GLN A N 1
ATOM 663 C CA . GLN A 1 86 ? 2.957 -6.643 6.249 1.00 96.75 86 GLN A CA 1
ATOM 664 C C . GLN A 1 86 ? 2.259 -5.440 6.876 1.00 96.75 86 GLN A C 1
ATOM 666 O O . GLN A 1 86 ? 1.733 -5.535 7.979 1.00 96.75 86 GLN A O 1
ATOM 671 N N . THR A 1 87 ? 2.272 -4.301 6.191 1.00 96.88 87 THR A N 1
ATOM 672 C CA . THR A 1 87 ? 1.836 -3.019 6.759 1.00 96.88 87 THR A CA 1
ATOM 673 C C . THR A 1 87 ? 0.706 -2.378 5.968 1.00 96.88 87 THR A C 1
ATOM 675 O O . THR A 1 87 ? 0.102 -1.419 6.447 1.00 96.88 87 THR A O 1
ATOM 678 N N . GLY A 1 88 ? 0.416 -2.883 4.765 1.00 97.44 88 GLY A N 1
ATOM 679 C CA . GLY A 1 88 ? -0.494 -2.234 3.831 1.00 97.44 88 GLY A CA 1
ATOM 680 C C . GLY A 1 88 ? 0.066 -0.950 3.224 1.00 97.44 88 GLY A C 1
ATOM 681 O O . GLY A 1 88 ? -0.689 -0.262 2.550 1.00 97.44 88 GLY A O 1
ATOM 682 N N . LEU A 1 89 ? 1.345 -0.620 3.450 1.00 97.06 89 LEU A N 1
ATOM 683 C CA . LEU A 1 89 ? 1.985 0.622 3.016 1.00 97.06 89 LEU A CA 1
ATOM 684 C C . LEU A 1 89 ? 3.297 0.342 2.279 1.00 97.06 89 LEU A C 1
ATOM 686 O O . LEU A 1 89 ? 4.001 -0.612 2.593 1.00 97.06 89 LEU A O 1
ATOM 690 N N . TRP A 1 90 ? 3.656 1.209 1.335 1.00 95.81 90 TRP A N 1
ATOM 691 C CA . TRP A 1 90 ? 4.965 1.223 0.681 1.00 95.81 90 TRP A CA 1
ATOM 692 C C . TRP A 1 90 ? 5.338 2.648 0.257 1.00 95.81 90 TRP A C 1
ATOM 694 O O . TRP A 1 90 ? 4.470 3.456 -0.067 1.00 95.81 90 TRP A O 1
ATOM 704 N N . ARG A 1 91 ? 6.634 2.975 0.249 1.00 94.06 91 ARG A N 1
ATOM 705 C CA . ARG A 1 91 ? 7.141 4.255 -0.269 1.00 94.06 91 ARG A CA 1
ATOM 706 C C . ARG A 1 91 ? 8.171 3.979 -1.345 1.00 94.06 91 ARG A C 1
ATOM 708 O O . ARG A 1 91 ? 9.203 3.375 -1.074 1.00 94.06 91 ARG A O 1
ATOM 715 N N . GLY A 1 92 ? 7.890 4.439 -2.555 1.00 92.69 92 GLY A N 1
ATOM 716 C CA . GLY A 1 92 ? 8.758 4.227 -3.701 1.00 92.69 92 GLY A CA 1
ATOM 717 C C . GLY A 1 92 ? 8.011 4.410 -5.009 1.00 92.69 92 GLY A C 1
ATOM 718 O O . GLY A 1 92 ? 6.821 4.715 -5.037 1.00 92.69 92 GLY A O 1
ATOM 719 N N . ASN A 1 93 ? 8.720 4.200 -6.108 1.00 91.25 93 ASN A N 1
ATOM 720 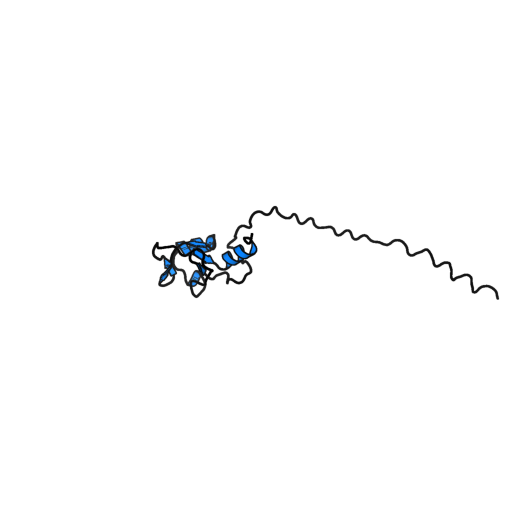C CA . ASN A 1 93 ? 8.143 4.279 -7.441 1.00 91.25 93 ASN A CA 1
ATOM 721 C C . ASN A 1 93 ? 8.079 2.888 -8.056 1.00 91.25 93 ASN A C 1
ATOM 723 O O . ASN A 1 93 ? 8.946 2.050 -7.801 1.00 91.25 93 ASN A O 1
ATOM 727 N N . PHE A 1 94 ? 7.067 2.658 -8.886 1.00 91.12 94 PHE A N 1
ATOM 728 C CA . PHE A 1 94 ? 7.024 1.486 -9.746 1.00 91.12 94 PHE A CA 1
ATOM 729 C C . PHE A 1 94 ? 7.514 1.852 -11.142 1.00 91.12 94 PHE A C 1
ATOM 731 O O . PHE A 1 94 ? 7.174 2.904 -11.682 1.00 91.12 94 PHE A O 1
ATOM 738 N N . GLY A 1 95 ? 8.343 0.982 -11.707 1.00 89.94 95 GLY A N 1
ATOM 739 C CA . GLY A 1 95 ? 8.676 0.994 -13.120 1.00 89.94 95 GLY A CA 1
ATOM 740 C C . GLY A 1 95 ? 7.580 0.334 -13.963 1.00 89.94 95 GLY A C 1
ATOM 741 O O . GLY A 1 95 ? 6.530 -0.068 -13.445 1.00 89.94 95 GLY A O 1
ATOM 742 N N . PRO A 1 96 ? 7.825 0.178 -15.274 1.00 87.25 96 PRO A N 1
ATOM 743 C CA . PRO A 1 96 ? 6.935 -0.561 -16.159 1.00 87.25 96 PRO A CA 1
ATOM 744 C C . PRO A 1 96 ? 6.622 -1.956 -15.603 1.00 87.25 96 PRO A C 1
ATOM 746 O O . PRO A 1 96 ? 7.515 -2.659 -15.121 1.00 87.25 96 PRO A O 1
ATOM 749 N N . GLY A 1 97 ? 5.342 -2.337 -15.646 1.00 85.75 97 GLY A N 1
ATOM 750 C CA . GLY A 1 97 ? 4.875 -3.648 -15.183 1.00 85.75 97 GLY A CA 1
ATOM 751 C C . GLY A 1 97 ? 5.029 -3.887 -13.676 1.00 85.75 97 GLY A C 1
ATOM 752 O O . GLY A 1 97 ? 5.221 -5.026 -13.269 1.00 85.75 97 GLY A O 1
ATOM 753 N N . GLY A 1 98 ? 5.033 -2.831 -12.852 1.00 91.50 98 GLY A N 1
ATOM 754 C CA . GLY A 1 98 ? 5.102 -2.959 -11.390 1.00 91.50 98 GLY A CA 1
ATOM 755 C C . GLY A 1 98 ? 6.462 -3.397 -10.845 1.00 91.50 98 GLY A C 1
ATOM 756 O O . GLY A 1 98 ? 6.561 -3.863 -9.706 1.00 91.50 98 GLY A O 1
ATOM 757 N N . THR A 1 99 ? 7.517 -3.272 -11.650 1.00 95.06 99 THR A N 1
ATOM 758 C CA . THR A 1 99 ? 8.908 -3.478 -11.225 1.00 95.06 99 THR A CA 1
ATOM 759 C C . THR A 1 99 ? 9.349 -2.386 -10.249 1.00 95.06 99 THR A C 1
ATOM 761 O O . THR A 1 99 ? 8.708 -1.340 -10.145 1.00 95.06 99 THR A O 1
ATOM 764 N N . CYS A 1 100 ? 10.436 -2.603 -9.505 1.00 92.31 100 CYS A N 1
ATOM 765 C CA . CYS A 1 100 ? 10.979 -1.547 -8.651 1.00 92.31 100 CYS A CA 1
ATOM 766 C C . CYS A 1 100 ? 11.484 -0.397 -9.539 1.00 92.31 100 CYS A C 1
ATOM 768 O O . CYS A 1 100 ? 12.317 -0.606 -10.420 1.00 92.31 100 CYS A O 1
ATOM 770 N N . GLY A 1 101 ? 10.933 0.797 -9.340 1.00 88.94 101 GLY A N 1
ATOM 771 C CA . GLY A 1 101 ? 11.285 1.998 -10.088 1.00 88.94 101 GLY A CA 1
ATOM 772 C C . GLY A 1 101 ? 12.450 2.769 -9.458 1.00 88.94 101 GLY A C 1
ATOM 773 O O . GLY A 1 101 ? 12.930 2.419 -8.379 1.00 88.94 101 GLY A O 1
AT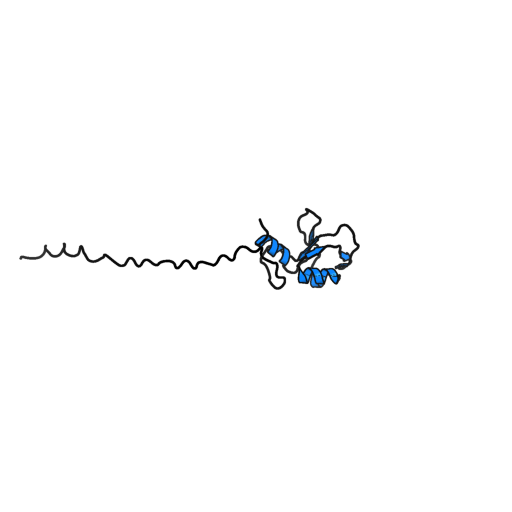OM 774 N N . PRO A 1 102 ? 12.912 3.843 -10.118 1.00 85.19 102 PRO A N 1
ATOM 775 C CA . PRO A 1 102 ? 14.010 4.665 -9.624 1.00 85.19 102 PRO A CA 1
ATOM 776 C C . PRO A 1 102 ? 13.663 5.390 -8.314 1.00 85.19 102 PRO A C 1
ATOM 778 O O . PRO A 1 102 ? 12.511 5.763 -8.059 1.00 85.19 102 PRO A O 1
ATOM 781 N N . LEU A 1 103 ? 14.704 5.650 -7.517 1.00 70.44 103 LEU A N 1
ATOM 782 C CA . LEU A 1 103 ? 14.657 6.452 -6.293 1.00 70.44 103 LEU A CA 1
ATOM 783 C C . LEU A 1 103 ? 14.511 7.946 -6.650 1.00 70.44 103 LEU A C 1
ATOM 785 O O . LEU A 1 103 ? 15.476 8.703 -6.639 1.00 70.44 103 LEU A O 1
ATOM 789 N N . GLY A 1 104 ? 13.308 8.342 -7.060 1.00 74.50 104 GLY A N 1
ATOM 790 C CA . GLY A 1 104 ? 12.888 9.741 -7.212 1.00 74.50 104 GLY A CA 1
ATOM 791 C C . GLY A 1 104 ? 12.105 10.222 -5.990 1.00 74.50 104 GLY A C 1
ATOM 792 O O . GLY A 1 104 ? 12.149 9.579 -4.942 1.00 74.50 104 GLY A O 1
ATOM 793 N N . GLU A 1 105 ? 11.337 11.311 -6.127 1.00 71.75 105 GLU A N 1
ATOM 794 C CA . GLU A 1 105 ? 10.318 11.650 -5.122 1.00 71.75 105 GLU A CA 1
ATOM 795 C C . GLU A 1 105 ? 9.383 10.435 -4.968 1.00 71.75 105 GLU A C 1
ATOM 797 O O . GLU A 1 105 ? 8.771 10.018 -5.958 1.00 71.75 105 GLU A O 1
ATOM 802 N N . PRO A 1 106 ? 9.348 9.780 -3.791 1.00 67.81 106 PRO A N 1
ATOM 803 C CA . PRO A 1 106 ? 8.655 8.512 -3.663 1.00 67.81 106 PRO A CA 1
ATOM 804 C C . PRO A 1 106 ? 7.158 8.771 -3.558 1.00 67.81 106 PRO A C 1
ATOM 806 O O . PRO A 1 106 ? 6.706 9.451 -2.633 1.00 67.81 106 PRO A O 1
ATOM 809 N N . ALA A 1 107 ? 6.382 8.176 -4.461 1.00 82.88 107 ALA A N 1
ATOM 810 C CA . ALA A 1 107 ? 4.952 8.051 -4.239 1.00 82.88 107 ALA A CA 1
ATOM 811 C C . ALA A 1 107 ? 4.698 7.232 -2.960 1.00 82.88 107 ALA A C 1
ATOM 813 O O . ALA A 1 107 ? 5.403 6.261 -2.654 1.00 82.88 107 ALA A O 1
ATOM 814 N N . GLU A 1 108 ? 3.692 7.645 -2.194 1.00 94.56 108 GLU A N 1
ATOM 815 C CA . GLU A 1 108 ? 3.143 6.826 -1.121 1.00 94.56 108 GLU A CA 1
ATOM 816 C C . GLU A 1 108 ? 2.138 5.861 -1.733 1.00 94.56 108 GLU A C 1
ATOM 818 O O . GLU A 1 108 ? 1.289 6.269 -2.524 1.00 94.56 108 GLU A O 1
ATOM 823 N N . TRP A 1 109 ? 2.240 4.591 -1.357 1.00 95.69 109 TRP A N 1
ATOM 824 C CA . TRP A 1 109 ? 1.345 3.528 -1.780 1.00 95.69 109 TRP A CA 1
ATOM 825 C C . TRP A 1 109 ? 0.665 2.915 -0.568 1.00 95.69 109 TRP A C 1
ATOM 827 O O . TRP A 1 109 ? 1.308 2.691 0.460 1.00 95.69 109 TRP A O 1
ATOM 837 N N . ALA A 1 110 ? -0.616 2.601 -0.715 1.00 97.19 110 ALA A N 1
ATOM 838 C CA . ALA A 1 110 ? -1.395 1.895 0.284 1.00 97.19 110 ALA A CA 1
ATOM 839 C C . ALA A 1 110 ? -2.308 0.860 -0.374 1.00 97.19 110 ALA A C 1
ATOM 841 O O . ALA A 1 110 ? -2.819 1.081 -1.473 1.00 97.19 110 ALA A O 1
ATOM 842 N N . LEU A 1 111 ? -2.536 -0.266 0.299 1.00 97.94 111 LEU A N 1
ATOM 843 C CA . LEU A 1 111 ? -3.638 -1.158 -0.061 1.00 97.94 111 LEU A CA 1
ATOM 844 C C . LEU A 1 111 ? -4.964 -0.518 0.351 1.00 97.94 111 LEU A C 1
ATOM 846 O O . LEU A 1 111 ? -5.032 0.114 1.405 1.00 97.94 111 LEU A O 1
ATOM 850 N 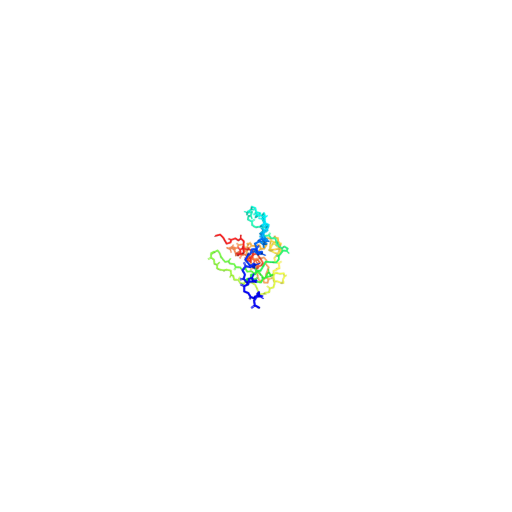N . GLY A 1 112 ? -6.034 -0.736 -0.413 1.00 97.88 112 GLY A N 1
ATOM 851 C CA . GLY A 1 112 ? -7.355 -0.220 -0.043 1.00 97.88 112 GLY A CA 1
ATOM 852 C C . GLY A 1 112 ? -7.794 -0.668 1.353 1.00 97.88 112 GLY A C 1
ATOM 853 O O . GLY A 1 112 ? -8.334 0.125 2.115 1.00 97.88 112 GLY A O 1
ATOM 854 N N . ASN A 1 113 ? -7.426 -1.887 1.762 1.00 98.31 113 ASN A N 1
ATOM 855 C CA . ASN A 1 113 ? -7.696 -2.386 3.112 1.00 98.31 113 ASN A CA 1
ATOM 856 C C . ASN A 1 113 ? -7.071 -1.517 4.217 1.00 98.31 113 ASN A C 1
ATOM 858 O O . ASN A 1 113 ? -7.659 -1.318 5.279 1.00 98.31 113 ASN A O 1
ATOM 862 N N . ARG A 1 114 ? -5.868 -0.992 3.964 1.00 97.56 114 ARG A N 1
ATOM 863 C CA . ARG A 1 114 ? -5.164 -0.095 4.882 1.00 97.56 114 ARG A CA 1
ATOM 864 C C . ARG A 1 114 ? -5.842 1.269 4.956 1.00 97.56 114 ARG A C 1
ATOM 866 O O . ARG A 1 114 ? -5.939 1.822 6.045 1.00 97.56 114 ARG A O 1
ATOM 873 N N . LEU A 1 115 ? -6.324 1.778 3.825 1.00 97.25 115 LEU A N 1
ATOM 874 C CA . LEU A 1 115 ? -7.053 3.045 3.766 1.00 97.25 115 LEU A CA 1
ATOM 875 C C . LEU A 1 115 ? -8.384 2.960 4.515 1.00 97.25 115 LEU A C 1
ATOM 877 O O . LEU A 1 115 ? -8.647 3.802 5.365 1.00 97.25 115 LEU A O 1
ATOM 881 N N . ASN A 1 116 ? -9.149 1.886 4.307 1.00 97.50 116 ASN A N 1
ATOM 882 C CA . ASN A 1 116 ? -10.393 1.633 5.039 1.00 97.50 116 ASN A CA 1
ATOM 883 C C . ASN A 1 116 ? -10.166 1.572 6.560 1.00 97.50 116 ASN A C 1
ATOM 885 O O . ASN A 1 116 ? -10.962 2.088 7.341 1.00 97.50 116 ASN A O 1
ATOM 889 N N . PHE A 1 117 ? -9.063 0.957 7.002 1.00 96.56 117 PHE A N 1
ATOM 890 C CA . PHE A 1 117 ? -8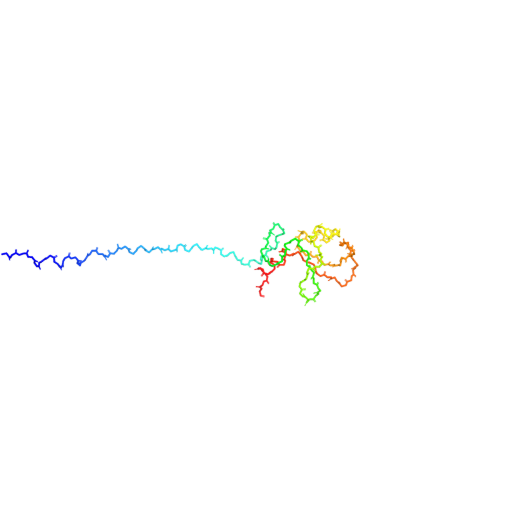.676 0.969 8.412 1.00 96.56 117 PHE A CA 1
ATOM 891 C C . PHE A 1 117 ? -8.397 2.392 8.926 1.00 96.56 117 PHE A C 1
ATOM 893 O O . PHE A 1 117 ? -8.850 2.761 10.008 1.00 96.56 117 PHE A O 1
ATOM 900 N N . GLU A 1 118 ? -7.653 3.199 8.171 1.00 94.62 118 GLU A N 1
ATOM 901 C CA . GLU A 1 118 ? -7.335 4.574 8.570 1.00 94.62 118 GLU A CA 1
ATOM 902 C C . GLU A 1 118 ? -8.596 5.449 8.647 1.00 94.62 118 GLU A C 1
ATOM 904 O O . GLU A 1 118 ? -8.743 6.203 9.605 1.00 94.62 118 GLU A O 1
ATOM 909 N N . GLU A 1 119 ? -9.549 5.291 7.726 1.00 94.00 119 GLU A N 1
ATOM 910 C CA . GLU A 1 119 ? -10.832 6.007 7.776 1.00 94.00 1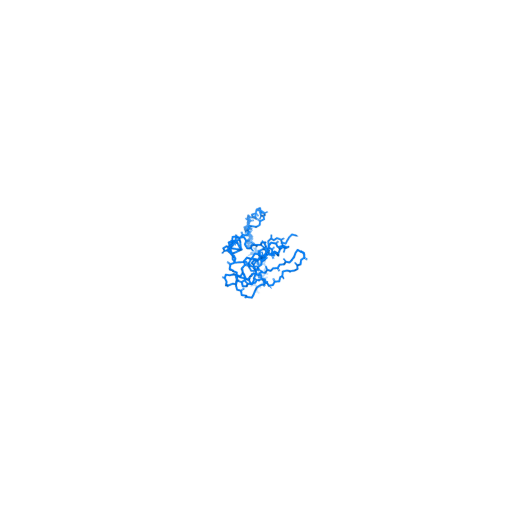19 GLU A CA 1
ATOM 911 C C . GLU A 1 119 ? -11.674 5.637 9.001 1.00 94.00 119 GLU A C 1
ATOM 913 O O . GLU A 1 119 ? -12.281 6.508 9.621 1.00 94.00 119 GLU A O 1
ATOM 918 N N . GLN A 1 120 ? -11.690 4.359 9.386 1.00 91.56 120 GLN A N 1
ATOM 919 C CA . GLN A 1 120 ? -12.474 3.893 10.531 1.00 91.56 120 GLN A CA 1
ATOM 920 C C . GLN A 1 120 ? -11.861 4.252 11.888 1.00 91.56 120 GLN A C 1
ATOM 922 O O . GLN A 1 120 ? -12.594 4.470 12.851 1.00 91.56 120 GLN A O 1
ATOM 927 N N . 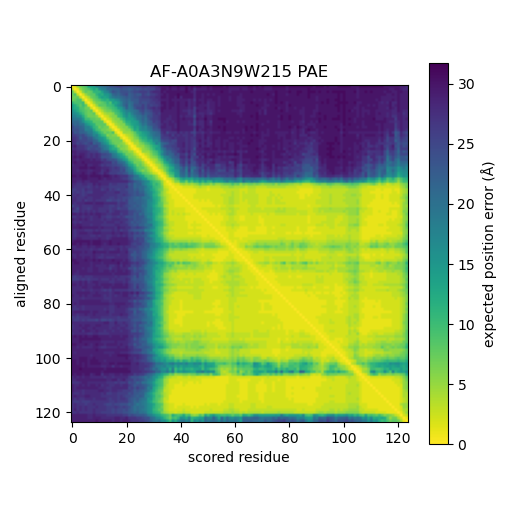PHE A 1 121 ? -10.529 4.239 11.994 1.00 89.81 121 PHE A N 1
ATOM 928 C CA . PHE A 1 121 ? -9.843 4.242 13.292 1.00 89.81 121 PHE A CA 1
ATOM 929 C C . PHE A 1 121 ? -8.811 5.360 13.473 1.00 89.81 121 PHE A C 1
ATOM 931 O O . PHE A 1 121 ? -8.202 5.440 14.538 1.00 89.81 121 PHE A O 1
ATOM 938 N N . SER A 1 122 ? -8.558 6.181 12.449 1.00 75.44 122 SER A N 1
ATOM 939 C CA . SER A 1 122 ? -7.597 7.298 12.503 1.00 75.44 122 SER A CA 1
ATOM 940 C C . SER A 1 122 ? -8.223 8.665 12.197 1.00 75.44 122 SER A C 1
ATOM 942 O O . SER A 1 122 ? -7.489 9.646 12.089 1.00 75.44 122 SER A O 1
ATOM 944 N N . ALA A 1 123 ? -9.552 8.741 12.065 1.00 60.12 123 ALA A N 1
ATOM 945 C CA . ALA A 1 123 ? -10.289 9.998 11.985 1.00 60.12 123 ALA A CA 1
ATOM 946 C C . ALA A 1 123 ? -10.413 10.630 13.387 1.00 60.12 123 ALA A C 1
ATOM 948 O O . ALA A 1 123 ? -11.423 10.446 14.064 1.00 60.12 123 ALA A O 1
ATOM 949 N N . ASP A 1 124 ? -9.358 11.335 13.807 1.00 49.12 124 ASP A N 1
ATOM 950 C CA . ASP A 1 124 ? -9.367 12.299 14.920 1.00 49.12 124 ASP A CA 1
ATOM 951 C C . ASP A 1 124 ? -9.460 13.736 14.373 1.00 49.12 124 ASP A C 1
ATOM 953 O O . ASP A 1 124 ? -8.646 14.085 13.482 1.00 49.12 124 ASP A O 1
#

pLDDT: mean 80.45, std 19.53, range [45.72, 98.31]

Foldseek 3Di:
DDDDPPPPPPPPDPPDDDPPPPPPPPPPPPPPPPDQDADDLVDFFDDDADQQFKWWDAPPDDTDRPDDDGCVQQAPAPVQVVCCSGRQKDWADADPSNHGDDPDRTIIMGGSRNVSSCVVRVPD